Protein AF-A0A962V5U4-F1 (afdb_monomer)

Mean predicted aligned error: 4.88 Å

Foldseek 3Di:
DQQPDWDWDDDPPDPDIDTDRHQADPPLVVPVVDPRGSDDDDDPPDDDDDDDDDDDDDDDPPDD

Sequence (64 aa):
PPLDHLVLFTPADKPVVCVEPVSNVTDAVNLTTRSDTGLHSLEPGQMLSASACFHYAFIAEDSK

pLDDT: mean 93.16, std 8.96, range [51.78, 98.5]

Radius of gyration: 17.39 Å; Cα contacts (8 Å, |Δi|>4): 61; chains: 1; bounding box: 45×32×42 Å

Solvent-accessible surface area (backbone atoms only — not comparable to full-atom values): 4616 Å² total; per-residue (Å²): 111,71,56,76,36,74,50,76,47,63,57,93,90,49,104,54,75,50,80,41,72,28,37,41,48,90,65,35,87,76,45,76,92,55,92,83,30,50,71,80,87,74,60,96,92,60,85,86,84,80,85,86,84,86,87,83,81,89,76,82,77,82,83,126

Nearest PDB structures (foldseek):
  5l6m-assembly2_L-2  TM=3.406E-01  e=8.478E+00  Caulobacter vibrioides CB15
  5k8j-assembly1_A-2  TM=3.520E-01  e=7.893E+00  Caulobacter vibrioides CB15
  7odt-assembly1_a  TM=2.922E-01  e=9.783E+00  Homo sapiens

Secondary structure (DSSP, 8-state):
----EEEEE--TTSS--EEEEESS-TTTTT-TT-S-S------TT------------PPPP---

Structure (mmCIF, N/CA/C/O backbone):
data_AF-A0A962V5U4-F1
#
_entry.id   AF-A0A962V5U4-F1
#
loop_
_atom_site.group_PDB
_atom_site.id
_atom_site.type_symbol
_atom_site.label_atom_id
_atom_site.label_alt_id
_atom_site.label_comp_id
_atom_site.label_asym_id
_atom_site.label_entity_id
_atom_site.label_seq_id
_atom_site.pdbx_PDB_ins_code
_atom_site.Cartn_x
_atom_site.Cartn_y
_atom_site.Cartn_z
_atom_site.occupancy
_atom_site.B_iso_or_equiv
_atom_site.auth_seq_id
_atom_site.auth_comp_id
_atom_site.auth_asym_id
_atom_site.auth_atom_id
_atom_site.pdbx_PDB_model_num
ATOM 1 N N . PRO A 1 1 ? -1.917 7.886 -9.010 1.00 63.59 1 PRO A N 1
ATOM 2 C CA . PRO A 1 1 ? -0.755 8.431 -8.258 1.00 63.59 1 PRO A CA 1
ATOM 3 C C . PRO A 1 1 ? -0.320 7.357 -7.257 1.00 63.59 1 PRO A C 1
ATOM 5 O O . PRO A 1 1 ? -1.186 6.584 -6.877 1.00 63.59 1 PRO A O 1
ATOM 8 N N . PRO A 1 2 ? 0.957 7.253 -6.864 1.00 91.81 2 PRO A N 1
ATOM 9 C CA . PRO A 1 2 ? 1.535 5.993 -6.377 1.00 91.81 2 PRO A CA 1
ATOM 10 C C . PRO A 1 2 ? 1.045 5.506 -5.006 1.00 91.81 2 PRO A C 1
ATOM 12 O O . PRO A 1 2 ? 1.682 4.638 -4.444 1.00 91.81 2 PRO A O 1
ATOM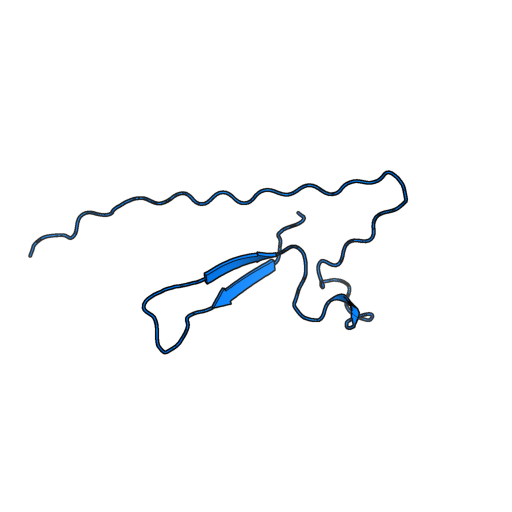 15 N N . LEU A 1 3 ? -0.022 6.068 -4.436 1.00 96.56 3 LEU A N 1
ATOM 16 C CA . LEU A 1 3 ? -0.744 5.546 -3.269 1.00 96.56 3 LEU A CA 1
ATOM 17 C C . LEU A 1 3 ? -2.250 5.576 -3.591 1.00 96.56 3 LEU A C 1
ATOM 19 O O . LEU A 1 3 ? -2.997 6.374 -3.028 1.00 96.56 3 LEU A O 1
ATOM 23 N N . ASP A 1 4 ? -2.673 4.812 -4.597 1.00 94.06 4 ASP A N 1
ATOM 24 C CA . ASP A 1 4 ? -4.051 4.755 -5.115 1.00 94.06 4 ASP A CA 1
ATOM 25 C C . ASP A 1 4 ? -4.878 3.591 -4.553 1.00 94.06 4 ASP A C 1
ATOM 27 O O . ASP A 1 4 ? -6.079 3.499 -4.818 1.00 94.06 4 ASP A O 1
ATOM 31 N N . HIS A 1 5 ? -4.273 2.759 -3.710 1.00 96.00 5 HIS A N 1
ATOM 32 C CA . HIS A 1 5 ? -4.948 1.728 -2.937 1.00 96.00 5 HIS A CA 1
ATOM 33 C C . HIS A 1 5 ? -4.957 2.091 -1.446 1.00 96.00 5 HIS A C 1
ATOM 35 O O . HIS A 1 5 ? -4.059 2.769 -0.944 1.00 96.00 5 HIS A O 1
ATOM 41 N N . LEU A 1 6 ? -5.977 1.625 -0.722 1.00 97.19 6 LEU A N 1
ATOM 42 C CA . LEU A 1 6 ? -6.117 1.850 0.715 1.00 97.19 6 LEU A CA 1
ATOM 43 C C . LEU A 1 6 ? -6.414 0.532 1.425 1.00 97.19 6 LEU A C 1
ATOM 45 O O . LEU A 1 6 ? -7.419 -0.117 1.133 1.00 97.19 6 LEU A O 1
ATOM 49 N N . VAL A 1 7 ? -5.567 0.163 2.383 1.00 97.88 7 VAL A N 1
ATOM 50 C CA . VAL A 1 7 ? -5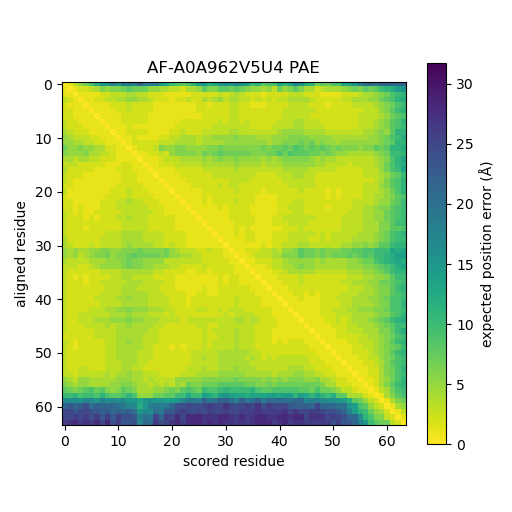.848 -0.930 3.315 1.00 97.88 7 VAL A CA 1
ATOM 51 C C . VAL A 1 7 ? -6.449 -0.337 4.586 1.00 97.88 7 VAL A C 1
ATOM 53 O O . VAL A 1 7 ? -5.918 0.610 5.170 1.00 97.88 7 VAL A O 1
ATOM 56 N N . LEU A 1 8 ? -7.593 -0.888 4.991 1.00 97.56 8 LEU A N 1
ATOM 57 C CA . LEU A 1 8 ? -8.285 -0.549 6.228 1.00 97.56 8 LEU A CA 1
ATOM 5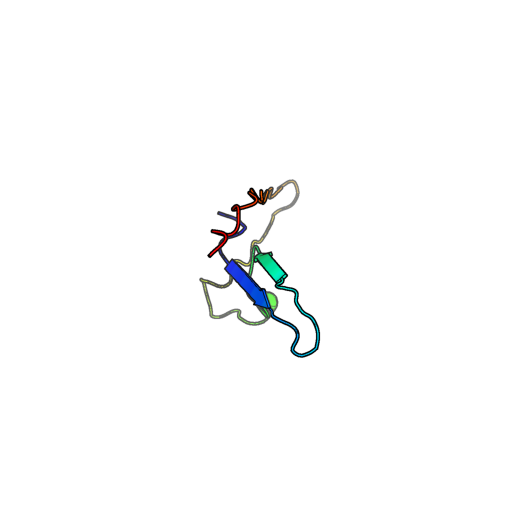8 C C . LEU A 1 8 ? -8.342 -1.787 7.108 1.00 97.56 8 LEU A C 1
ATOM 60 O O . LEU A 1 8 ? -8.792 -2.846 6.667 1.00 97.56 8 LEU A O 1
ATOM 64 N N . PHE A 1 9 ? -7.918 -1.644 8.357 1.00 97.62 9 PHE A N 1
ATOM 65 C CA . PHE A 1 9 ? -7.967 -2.741 9.310 1.00 97.62 9 PHE A CA 1
ATOM 66 C C . PHE A 1 9 ? -8.392 -2.261 10.693 1.00 97.62 9 PHE A C 1
ATOM 68 O O . PHE A 1 9 ? -7.874 -1.278 11.219 1.00 97.62 9 PHE A O 1
ATOM 75 N N . THR A 1 10 ? -9.324 -2.993 11.296 1.00 97.69 10 THR A N 1
ATOM 76 C CA . THR A 1 10 ? -9.758 -2.801 12.680 1.00 97.69 10 THR A CA 1
ATOM 77 C C . THR A 1 10 ? -9.531 -4.118 13.416 1.00 97.69 10 THR A C 1
ATOM 79 O O . THR A 1 10 ? -10.278 -5.073 13.185 1.00 97.69 10 THR A O 1
ATOM 82 N N . PRO A 1 11 ? -8.493 -4.217 14.266 1.00 96.12 11 PRO A N 1
ATOM 83 C CA . PRO A 1 11 ? -8.289 -5.401 15.087 1.00 96.12 11 PRO A CA 1
ATOM 84 C C . PRO A 1 11 ? -9.489 -5.614 16.016 1.00 96.12 11 PRO A C 1
ATOM 86 O O . PRO A 1 11 ? -9.986 -4.667 16.621 1.00 96.12 11 PRO A O 1
ATOM 89 N N . ALA A 1 12 ? -9.942 -6.861 16.158 1.00 96.44 12 ALA A N 1
ATOM 90 C CA . ALA A 1 12 ? -11.129 -7.179 16.956 1.00 96.44 12 ALA A CA 1
ATOM 91 C C . ALA A 1 12 ? -10.960 -6.877 18.458 1.00 96.44 12 ALA A C 1
ATOM 93 O O . ALA A 1 12 ? -11.940 -6.661 19.165 1.00 96.44 12 ALA A O 1
ATOM 94 N N . ASP A 1 13 ? -9.723 -6.876 18.949 1.00 96.81 13 ASP A N 1
ATOM 95 C CA . ASP A 1 13 ? -9.359 -6.774 20.360 1.00 96.81 13 ASP A CA 1
ATOM 96 C C . ASP A 1 13 ? -8.812 -5.392 20.759 1.00 96.81 13 ASP A C 1
ATOM 98 O O . ASP A 1 13 ? -8.371 -5.215 21.896 1.00 96.81 13 ASP A O 1
ATOM 102 N N . LYS A 1 14 ? -8.806 -4.406 19.847 1.00 96.62 14 LYS A N 1
ATOM 103 C CA . LYS A 1 14 ? -8.186 -3.091 20.086 1.00 96.62 14 LYS A CA 1
ATOM 104 C C . LYS A 1 14 ? -9.052 -1.946 19.555 1.00 96.62 14 LYS A C 1
ATOM 106 O O . LYS A 1 14 ? -9.517 -2.019 18.421 1.00 96.62 14 LYS A O 1
ATOM 111 N N . PRO A 1 15 ? -9.207 -0.840 20.306 1.00 96.00 15 PRO A N 1
ATOM 112 C CA . PRO A 1 15 ? -9.973 0.326 19.868 1.00 96.00 15 PRO A CA 1
ATOM 113 C C . PRO A 1 15 ? -9.133 1.228 18.948 1.00 96.00 15 PRO A C 1
ATOM 115 O O . PRO A 1 15 ? -8.908 2.400 19.237 1.00 96.00 15 PRO A O 1
ATOM 118 N N . VAL A 1 16 ? -8.606 0.667 17.862 1.00 95.62 16 VAL A N 1
ATOM 119 C CA . VAL A 1 16 ? -7.760 1.376 16.893 1.00 95.62 16 VAL A CA 1
ATOM 120 C C . VAL A 1 16 ? -8.192 1.041 15.470 1.00 95.62 16 VAL A C 1
ATOM 122 O O . VAL A 1 16 ? -8.736 -0.031 15.212 1.00 95.62 16 VAL A O 1
ATOM 125 N N . VAL A 1 17 ? -7.918 1.949 14.536 1.00 96.50 17 VAL A N 1
ATOM 126 C CA . VAL A 1 17 ? -8.061 1.711 13.097 1.00 96.50 17 VAL A CA 1
ATOM 127 C C . VAL A 1 17 ? -6.727 1.975 12.410 1.00 96.50 17 VAL A C 1
ATOM 129 O O . VAL A 1 17 ? -6.081 2.990 12.668 1.00 96.50 17 VAL A O 1
ATOM 132 N N . CYS A 1 18 ? -6.318 1.060 11.538 1.00 96.50 18 CYS A N 1
ATOM 133 C CA . CYS A 1 18 ? -5.209 1.259 10.616 1.00 96.50 18 CYS A CA 1
ATOM 134 C C . CYS A 1 18 ? -5.755 1.820 9.302 1.00 96.50 18 CYS A C 1
ATOM 136 O O . CYS A 1 18 ? -6.716 1.282 8.744 1.00 96.50 18 CYS A O 1
ATOM 138 N N . VAL A 1 19 ? -5.134 2.895 8.818 1.00 97.38 19 VAL A N 1
ATOM 139 C CA . VAL A 1 19 ? -5.430 3.520 7.527 1.00 97.38 19 VAL A CA 1
ATOM 140 C C . VAL A 1 19 ? -4.123 3.591 6.756 1.00 97.38 19 VAL A C 1
ATOM 142 O O . VAL A 1 19 ? -3.250 4.392 7.084 1.00 97.38 19 VAL A O 1
ATOM 145 N N . GLU A 1 20 ? -3.974 2.729 5.758 1.00 97.19 20 GLU A N 1
ATOM 146 C CA . GLU A 1 20 ? -2.702 2.499 5.075 1.00 97.19 20 GLU A CA 1
ATOM 147 C C . GLU A 1 20 ? -2.852 2.786 3.575 1.00 97.19 20 GLU A C 1
ATOM 149 O O . GLU A 1 20 ? -3.305 1.920 2.820 1.00 97.19 20 GLU A O 1
ATOM 154 N N . PRO A 1 21 ? -2.513 4.005 3.112 1.00 97.38 21 PRO A N 1
ATOM 155 C CA . PRO A 1 21 ? -2.348 4.276 1.691 1.00 97.38 21 PRO A CA 1
ATOM 156 C C . PRO A 1 21 ? -1.159 3.469 1.176 1.00 97.38 21 PRO A C 1
ATOM 158 O O . PRO A 1 21 ? -0.049 3.599 1.695 1.00 97.38 21 PRO A O 1
ATOM 161 N N . VAL A 1 22 ? -1.382 2.641 0.163 1.00 97.25 22 VAL A N 1
ATOM 162 C CA . VAL A 1 22 ? -0.368 1.743 -0.396 1.00 97.25 22 VAL A CA 1
ATOM 163 C C . VAL A 1 22 ? -0.297 1.904 -1.905 1.00 97.25 22 VAL A C 1
ATOM 165 O O . VAL A 1 22 ? -1.277 2.265 -2.556 1.00 97.25 22 VAL A O 1
ATOM 168 N N . SER A 1 23 ? 0.886 1.652 -2.462 1.00 96.75 23 SER A N 1
ATOM 169 C CA . SER A 1 23 ? 1.111 1.783 -3.902 1.00 96.75 23 SER A CA 1
ATOM 170 C C . SER A 1 23 ? 0.549 0.638 -4.708 1.00 96.75 23 SER A C 1
ATOM 172 O O . SER A 1 23 ? 0.310 0.805 -5.890 1.00 96.75 23 SER A O 1
ATOM 174 N N . ASN A 1 24 ? 0.355 -0.519 -4.082 1.00 97.00 24 ASN A N 1
ATOM 175 C CA . ASN A 1 24 ? -0.089 -1.728 -4.744 1.00 97.00 24 ASN A CA 1
ATOM 176 C C . ASN A 1 24 ? -0.994 -2.548 -3.827 1.00 97.00 24 ASN A C 1
ATOM 178 O O . ASN A 1 24 ? -0.942 -2.428 -2.602 1.00 97.00 24 ASN A O 1
ATOM 182 N N . VAL A 1 25 ? -1.827 -3.386 -4.432 1.00 97.06 25 VAL A N 1
ATOM 183 C CA . VAL A 1 25 ? -2.680 -4.331 -3.708 1.00 97.06 25 VAL A CA 1
ATOM 184 C C . VAL A 1 25 ? -1.864 -5.460 -3.083 1.00 97.06 25 VAL A C 1
ATOM 186 O O . VAL A 1 25 ? -0.784 -5.821 -3.553 1.00 97.06 25 VAL A O 1
ATOM 189 N N . THR A 1 26 ? -2.421 -6.095 -2.053 1.00 96.75 26 THR A N 1
ATOM 190 C CA . THR A 1 26 ? -1.885 -7.366 -1.556 1.00 96.75 26 THR A CA 1
ATOM 191 C C . THR A 1 26 ? -1.781 -8.368 -2.707 1.00 96.75 26 THR A C 1
ATOM 193 O O . THR A 1 26 ? -2.697 -8.480 -3.517 1.00 96.75 26 THR A O 1
ATOM 196 N N . ASP A 1 27 ? -0.666 -9.097 -2.759 1.00 97.50 27 ASP A N 1
ATOM 197 C CA . ASP A 1 27 ? -0.368 -10.098 -3.793 1.00 97.50 27 ASP A CA 1
ATOM 198 C C . ASP A 1 27 ? -0.065 -9.538 -5.201 1.00 97.50 27 ASP A C 1
ATOM 200 O O . ASP A 1 27 ? 0.031 -10.294 -6.167 1.00 97.50 27 ASP A O 1
ATOM 204 N N . ALA A 1 28 ? 0.164 -8.226 -5.346 1.00 97.31 28 ALA A N 1
ATOM 20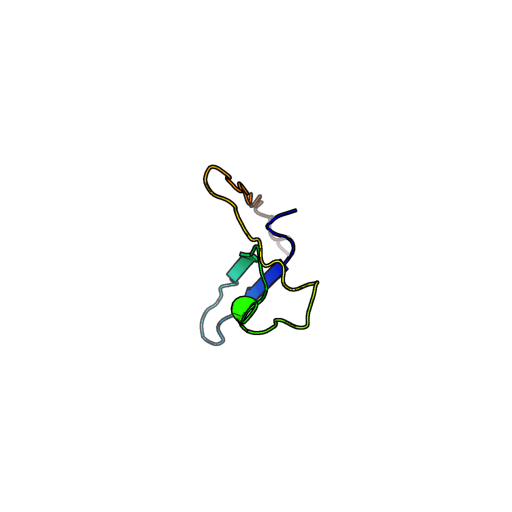5 C CA . ALA A 1 28 ? 0.391 -7.579 -6.645 1.00 97.31 28 ALA A CA 1
ATOM 206 C C . ALA A 1 28 ? 1.493 -8.217 -7.518 1.00 97.31 28 ALA A C 1
ATOM 208 O O . ALA A 1 28 ? 1.376 -8.203 -8.741 1.00 97.31 28 ALA A O 1
ATOM 209 N N . VAL A 1 29 ? 2.537 -8.802 -6.916 1.00 96.38 29 VAL A N 1
ATOM 210 C CA . VAL A 1 29 ? 3.625 -9.491 -7.643 1.00 96.38 29 VAL A CA 1
ATOM 211 C C . VAL A 1 29 ? 3.143 -10.771 -8.338 1.00 96.38 29 VAL A C 1
ATOM 213 O O . VAL A 1 29 ? 3.632 -11.101 -9.417 1.00 96.38 29 VAL A O 1
ATOM 216 N N . ASN A 1 30 ? 2.177 -11.483 -7.754 1.00 97.44 30 ASN A N 1
ATOM 217 C CA . ASN A 1 30 ? 1.666 -12.746 -8.296 1.00 97.44 30 ASN A CA 1
ATOM 218 C C . ASN A 1 30 ? 0.464 -12.545 -9.235 1.00 97.44 30 ASN A C 1
ATOM 220 O O . ASN A 1 30 ? 0.177 -13.399 -10.074 1.00 97.44 30 ASN A O 1
ATOM 224 N N . LEU A 1 31 ? -0.216 -11.400 -9.145 1.00 96.56 31 LEU A N 1
ATOM 225 C CA . LEU A 1 31 ? -1.387 -11.038 -9.952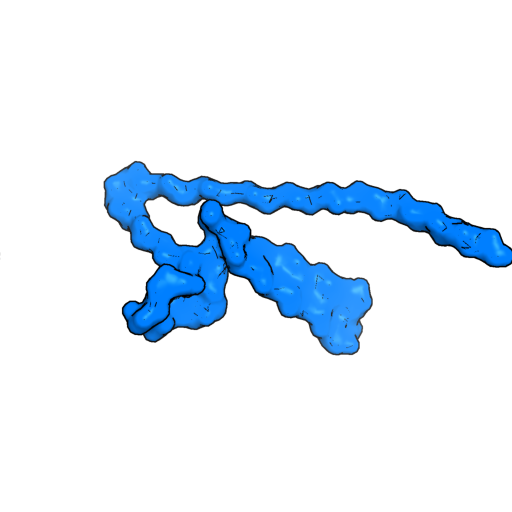 1.00 96.56 31 LEU A CA 1
ATOM 226 C C . LEU A 1 31 ? -1.012 -10.531 -11.361 1.00 96.56 31 LEU A C 1
ATOM 228 O O . LEU A 1 31 ? -1.456 -9.473 -11.800 1.00 96.56 31 LEU A O 1
ATOM 232 N N . THR A 1 32 ? -0.215 -11.301 -12.101 1.00 93.31 32 THR A N 1
ATOM 233 C CA . THR A 1 32 ? 0.408 -10.885 -13.376 1.00 93.31 32 THR A CA 1
ATOM 234 C C . THR A 1 32 ? -0.565 -10.625 -14.533 1.00 93.31 32 THR A C 1
ATOM 236 O O . THR A 1 32 ? -0.199 -9.982 -15.513 1.00 93.31 32 THR A O 1
ATOM 239 N N . THR A 1 33 ? -1.807 -11.101 -14.442 1.00 95.31 33 THR A N 1
ATOM 240 C CA . THR A 1 33 ? -2.855 -10.893 -15.458 1.00 95.31 33 THR A CA 1
ATOM 241 C C . THR A 1 33 ? -3.687 -9.633 -15.219 1.00 95.31 33 THR A C 1
ATOM 243 O O . THR A 1 33 ?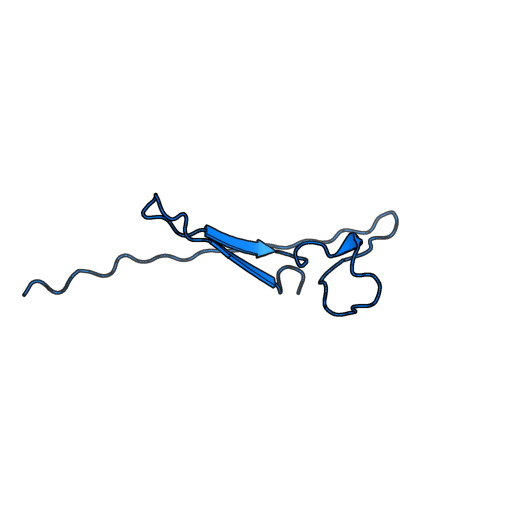 -4.526 -9.286 -16.052 1.00 95.31 33 THR A O 1
ATOM 246 N N . ARG A 1 34 ? -3.475 -8.946 -14.091 1.00 94.88 34 ARG A N 1
ATOM 247 C CA . ARG A 1 34 ? -4.195 -7.732 -13.709 1.00 94.88 34 ARG A CA 1
ATOM 248 C C . ARG A 1 34 ? -3.354 -6.494 -13.994 1.00 94.88 34 ARG A C 1
ATOM 250 O O . ARG A 1 34 ? -2.183 -6.433 -13.642 1.00 94.88 34 ARG A O 1
ATOM 257 N N . SER A 1 35 ? -3.980 -5.483 -14.587 1.00 91.94 35 SER A N 1
ATOM 258 C CA . SER A 1 35 ? -3.348 -4.188 -14.873 1.00 91.94 35 SER A CA 1
ATOM 259 C C . SER A 1 35 ? -3.600 -3.131 -13.793 1.00 91.94 35 SER A C 1
ATOM 261 O O . SER A 1 35 ? -3.085 -2.024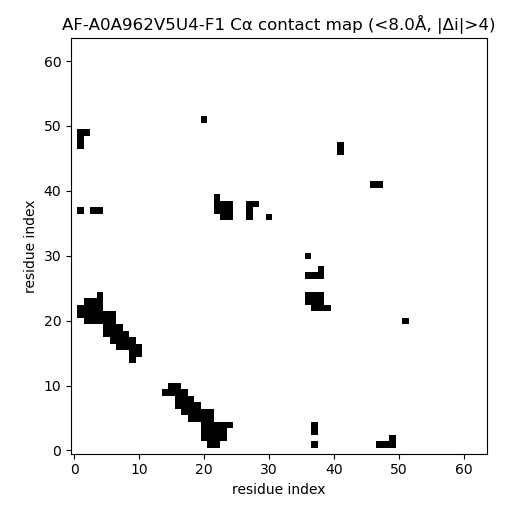 -13.891 1.00 91.94 35 SER A O 1
ATOM 263 N N . ASP A 1 36 ? -4.425 -3.444 -12.795 1.00 94.88 36 ASP A N 1
ATOM 264 C CA . ASP A 1 36 ? -4.908 -2.530 -11.755 1.00 94.88 36 ASP A CA 1
ATOM 265 C C . ASP A 1 36 ? -4.309 -2.835 -10.373 1.00 94.88 36 ASP A C 1
ATOM 267 O O . ASP A 1 36 ? -4.904 -2.522 -9.348 1.00 94.88 36 ASP A O 1
ATOM 271 N N . THR A 1 37 ? -3.149 -3.492 -10.332 1.00 96.56 37 THR A N 1
ATOM 272 C CA . THR A 1 37 ? -2.517 -3.926 -9.079 1.00 96.56 37 THR A CA 1
ATOM 273 C C . THR A 1 37 ? -1.719 -2.829 -8.385 1.00 96.56 37 THR A C 1
ATOM 275 O O . THR A 1 37 ? -1.278 -3.050 -7.261 1.00 96.56 37 THR A O 1
ATOM 278 N N . GLY A 1 38 ? -1.466 -1.704 -9.060 1.00 95.12 38 GLY A N 1
ATOM 279 C CA . GLY A 1 38 ? -0.595 -0.631 -8.574 1.00 95.12 38 GLY A CA 1
ATOM 280 C C . GLY A 1 38 ? 0.899 -0.999 -8.541 1.00 95.12 38 GLY A C 1
ATOM 281 O O . GLY A 1 38 ? 1.735 -0.242 -8.054 1.00 95.12 38 GLY A O 1
ATOM 282 N N . LEU A 1 39 ? 1.292 -2.167 -9.067 1.00 95.56 39 LEU A N 1
ATOM 283 C CA . LEU A 1 39 ? 2.701 -2.554 -9.105 1.00 95.56 39 LEU A CA 1
ATOM 284 C C . LEU A 1 39 ? 3.486 -1.648 -10.067 1.00 95.56 39 LEU A C 1
ATOM 286 O O . LEU A 1 39 ? 3.185 -1.568 -11.257 1.00 95.56 39 LEU A O 1
ATOM 290 N N . HIS A 1 40 ? 4.534 -1.002 -9.556 1.00 94.38 40 HIS A N 1
ATOM 291 C CA . HIS A 1 40 ? 5.416 -0.143 -10.342 1.00 94.38 40 HIS A CA 1
ATOM 292 C C . HIS A 1 40 ? 6.751 -0.840 -10.629 1.00 94.38 40 HIS A C 1
ATOM 294 O O . HIS A 1 40 ? 7.420 -1.302 -9.706 1.00 94.38 40 HIS A O 1
ATOM 300 N N . SER A 1 41 ? 7.163 -0.860 -11.898 1.00 94.38 41 SER A N 1
ATOM 301 C CA . SER A 1 41 ? 8.529 -1.218 -12.302 1.00 94.38 41 SER A CA 1
ATOM 302 C C . SER A 1 41 ? 9.382 0.046 -12.407 1.00 94.38 41 SER A C 1
ATOM 304 O O . SER A 1 41 ? 8.906 1.056 -12.928 1.00 94.38 41 SER A O 1
ATOM 306 N N . LEU A 1 42 ? 10.626 -0.004 -11.929 1.00 96.81 42 LEU A N 1
ATOM 307 C CA . LEU A 1 42 ? 11.591 1.091 -12.036 1.00 96.81 42 LEU A CA 1
ATOM 308 C C . LEU A 1 42 ? 12.853 0.603 -12.740 1.00 96.81 42 LEU A C 1
ATOM 310 O O . LEU A 1 42 ? 13.474 -0.368 -12.312 1.00 96.81 42 LEU A O 1
ATOM 314 N N . GLU A 1 43 ? 13.242 1.310 -13.794 1.00 98.31 43 GLU A N 1
ATOM 315 C CA . GLU A 1 43 ? 14.506 1.081 -14.491 1.00 98.31 43 GLU A CA 1
ATOM 316 C C . GLU A 1 43 ? 15.699 1.629 -13.683 1.00 98.31 43 GLU A C 1
ATOM 318 O O . GLU A 1 43 ? 15.524 2.501 -12.821 1.00 98.31 43 GLU A O 1
ATOM 323 N N . PRO A 1 44 ? 16.938 1.182 -13.963 1.00 98.50 44 PRO A N 1
ATOM 324 C CA . PRO A 1 44 ? 18.129 1.724 -13.316 1.00 98.50 44 PRO A CA 1
ATOM 325 C C . PRO A 1 44 ? 18.196 3.258 -13.397 1.00 98.50 44 PRO A C 1
ATOM 327 O O . PRO A 1 44 ? 18.129 3.848 -14.473 1.00 98.50 44 PRO A O 1
ATOM 330 N N . GLY A 1 45 ? 18.343 3.907 -12.239 1.00 98.50 45 GLY A N 1
ATOM 331 C CA . GLY A 1 45 ? 18.384 5.368 -12.116 1.00 98.50 45 GLY A CA 1
ATOM 332 C C . GLY A 1 45 ? 17.019 6.047 -11.967 1.00 98.50 45 GLY A C 1
ATOM 333 O O . GLY A 1 45 ? 16.979 7.254 -11.733 1.00 98.50 45 GLY A O 1
ATOM 334 N N . GLN A 1 46 ? 15.908 5.310 -12.056 1.00 98.38 46 GLN A N 1
ATOM 335 C CA . GLN A 1 46 ? 14.581 5.856 -11.781 1.00 98.38 46 GLN A CA 1
ATOM 336 C C . GLN A 1 46 ? 14.263 5.882 -10.285 1.00 98.38 46 GLN A C 1
ATOM 338 O O . GLN A 1 46 ? 14.760 5.081 -9.494 1.00 98.38 46 GLN A O 1
ATOM 343 N N . MET A 1 47 ? 13.385 6.811 -9.911 1.00 97.31 47 MET A N 1
ATOM 344 C CA . MET A 1 47 ? 12.886 6.971 -8.552 1.00 97.31 47 MET A CA 1
ATOM 345 C C . MET A 1 47 ? 11.378 7.206 -8.591 1.00 97.31 47 MET A C 1
ATOM 347 O O . MET A 1 47 ? 10.885 7.985 -9.406 1.00 97.31 47 MET A O 1
ATOM 351 N N . LEU A 1 48 ? 10.662 6.559 -7.675 1.00 96.12 48 LEU A N 1
ATOM 352 C CA . LEU A 1 48 ? 9.262 6.839 -7.385 1.00 96.12 48 LEU A CA 1
ATOM 353 C C . LEU A 1 48 ? 9.173 7.462 -5.995 1.00 96.12 48 LEU A C 1
ATOM 355 O O . LEU A 1 48 ? 9.781 6.968 -5.047 1.00 96.12 48 LEU A O 1
ATOM 359 N N . SER A 1 49 ? 8.419 8.547 -5.868 1.00 96.56 49 SER A N 1
ATOM 360 C CA . SER A 1 49 ? 8.214 9.234 -4.594 1.00 96.56 49 SER A CA 1
ATOM 361 C C . SER A 1 49 ? 6.729 9.418 -4.334 1.00 96.56 49 SER A C 1
ATOM 363 O O . SER A 1 49 ? 5.957 9.718 -5.244 1.00 96.56 49 SER A O 1
ATOM 365 N N . ALA A 1 50 ? 6.341 9.241 -3.077 1.00 96.31 50 ALA A N 1
ATOM 366 C CA . ALA A 1 50 ? 4.980 9.420 -2.611 1.00 96.31 50 ALA A CA 1
ATOM 367 C C . ALA A 1 50 ? 4.993 10.009 -1.199 1.00 96.31 50 ALA A C 1
ATOM 369 O O . ALA A 1 50 ? 5.973 9.881 -0.464 1.00 96.31 50 ALA A O 1
ATOM 370 N N . SER A 1 51 ? 3.907 10.661 -0.805 1.00 95.62 51 SER A N 1
ATOM 371 C CA . SER A 1 51 ? 3.729 11.157 0.556 1.00 95.62 51 SER A CA 1
ATOM 372 C C . SER A 1 51 ? 2.264 11.041 0.940 1.00 95.62 51 SER A C 1
ATOM 374 O O . SER A 1 51 ? 1.386 11.348 0.136 1.00 95.62 51 SER A O 1
ATOM 376 N N . ALA A 1 52 ? 2.015 10.606 2.170 1.00 94.25 52 ALA A N 1
ATOM 377 C CA . ALA A 1 52 ? 0.699 10.617 2.785 1.00 94.25 52 ALA A CA 1
ATOM 378 C C . ALA A 1 52 ? 0.698 11.651 3.914 1.00 94.25 52 ALA A C 1
ATOM 380 O O . ALA A 1 52 ? 1.659 11.738 4.680 1.00 94.25 52 ALA A O 1
ATOM 381 N N . CYS A 1 53 ? -0.372 12.435 4.007 1.00 95.31 53 CYS A N 1
ATOM 382 C CA . CYS A 1 53 ? -0.568 13.411 5.071 1.00 95.31 53 CYS A CA 1
ATOM 383 C C . CYS A 1 53 ? -1.910 13.146 5.748 1.00 95.31 53 CYS A C 1
ATOM 385 O O . CYS A 1 53 ? -2.930 13.012 5.073 1.00 95.31 53 CYS A O 1
ATOM 387 N N . PHE A 1 54 ? -1.904 13.097 7.077 1.00 93.50 54 PHE A N 1
ATOM 388 C CA . PHE A 1 54 ? -3.101 12.904 7.884 1.00 93.50 54 PHE A CA 1
ATOM 389 C C . PHE A 1 54 ? -3.364 14.173 8.684 1.00 93.50 54 PHE A C 1
ATOM 391 O O . PHE A 1 54 ? -2.561 14.572 9.526 1.00 93.50 54 PHE A O 1
ATOM 398 N N . HIS A 1 55 ? -4.504 14.799 8.415 1.00 94.44 55 HIS A N 1
ATOM 399 C CA . HIS A 1 55 ? -4.999 15.928 9.186 1.00 94.44 55 HIS A CA 1
ATOM 400 C C . HIS A 1 55 ? -6.054 15.415 10.158 1.00 94.44 55 HIS A C 1
ATOM 402 O O . HIS A 1 55 ? -6.996 14.740 9.747 1.00 94.44 55 HIS A O 1
ATOM 408 N N . TYR A 1 56 ? -5.899 15.738 11.437 1.00 90.88 56 TYR A N 1
ATOM 409 C CA . TYR A 1 56 ? -6.875 15.407 12.466 1.00 90.88 56 TYR A CA 1
ATOM 410 C C . TYR A 1 56 ? -7.329 16.674 13.183 1.00 90.88 56 TYR A C 1
ATOM 412 O O . TYR A 1 56 ? -6.593 17.658 13.277 1.00 90.88 56 TYR A O 1
ATOM 420 N N . ALA A 1 57 ? -8.557 16.636 13.684 1.00 93.19 57 ALA A N 1
ATOM 421 C CA . ALA A 1 57 ? -9.127 17.673 14.522 1.00 93.19 57 ALA A CA 1
ATOM 422 C C . ALA A 1 57 ? -9.890 17.010 15.667 1.00 93.19 57 ALA A C 1
ATOM 424 O O . ALA A 1 57 ? -10.497 15.953 15.489 1.00 93.19 57 ALA A O 1
ATOM 425 N N . PHE A 1 58 ? -9.864 17.644 16.834 1.00 90.75 58 PHE A N 1
ATOM 426 C CA . PHE A 1 58 ? -10.752 17.279 17.928 1.00 90.75 58 PHE A CA 1
ATOM 427 C C . PHE A 1 58 ? -12.100 17.952 17.692 1.00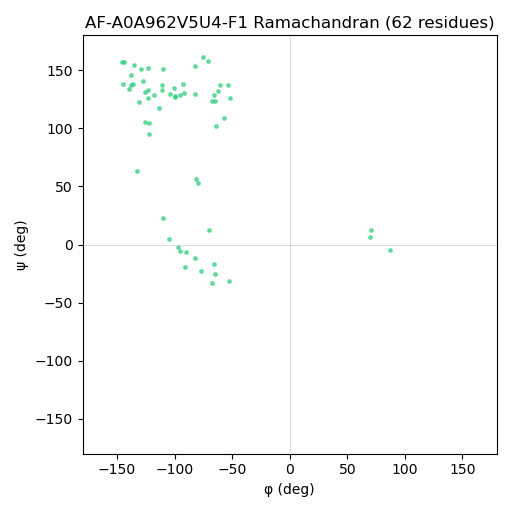 90.75 58 PHE A C 1
ATOM 429 O O . PHE A 1 58 ? -12.159 19.156 17.443 1.00 90.75 58 PHE A O 1
ATOM 436 N N . ILE A 1 59 ? -13.174 17.175 17.767 1.00 86.50 59 ILE A N 1
ATOM 437 C CA . ILE A 1 59 ? -14.538 17.697 17.761 1.00 86.50 59 ILE A CA 1
ATOM 438 C C . ILE A 1 59 ? -14.976 17.714 19.225 1.00 86.50 59 ILE A C 1
ATOM 440 O O . ILE A 1 59 ? -14.820 16.706 19.915 1.00 86.50 59 ILE A O 1
ATOM 444 N N . ALA A 1 60 ? -15.445 18.862 19.720 1.00 81.00 60 ALA A N 1
ATOM 445 C CA . ALA A 1 60 ? -16.025 18.926 21.056 1.00 81.00 60 ALA A CA 1
ATOM 446 C C . ALA A 1 60 ? -17.264 18.021 21.095 1.00 81.00 60 ALA A C 1
ATOM 448 O O . ALA A 1 60 ? -18.091 18.078 20.186 1.00 81.00 60 ALA A 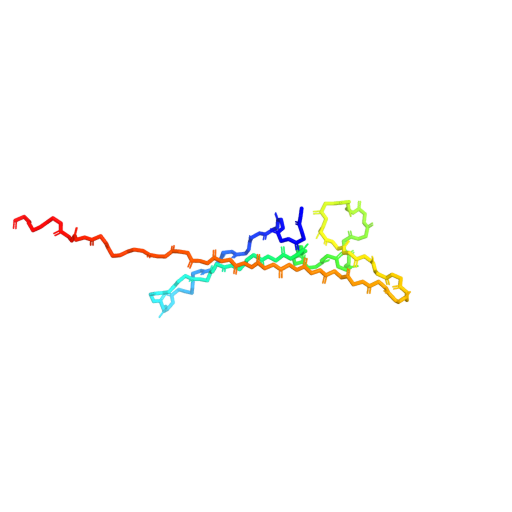O 1
ATOM 449 N N . GLU A 1 61 ? -17.382 17.179 22.118 1.00 76.94 61 GLU A N 1
ATOM 450 C CA . GLU A 1 61 ? -18.641 16.481 22.362 1.00 76.94 61 GLU A CA 1
ATOM 451 C C . GLU A 1 61 ? -19.703 17.519 22.736 1.00 76.94 61 GLU A C 1
ATOM 453 O O . GLU A 1 61 ? -19.482 18.344 23.626 1.00 76.94 61 GLU A O 1
ATOM 458 N N . ASP A 1 62 ? -20.852 17.485 22.058 1.00 69.94 62 ASP A N 1
ATOM 459 C CA . ASP A 1 62 ? -22.028 18.224 22.505 1.00 69.94 62 ASP A CA 1
ATOM 460 C C . ASP A 1 62 ? -22.458 17.643 23.860 1.00 69.94 62 ASP A C 1
ATOM 462 O O . ASP A 1 62 ? -23.065 16.570 23.934 1.00 69.94 62 ASP A O 1
ATOM 466 N N . SER A 1 63 ? -22.119 18.345 24.943 1.00 62.81 63 SER A N 1
ATOM 467 C CA . SER A 1 63 ? -22.635 18.080 26.284 1.00 62.81 63 SER A CA 1
ATOM 468 C C . SER A 1 63 ? -24.164 18.150 26.239 1.00 62.81 63 SER A C 1
ATOM 470 O O . SER A 1 63 ? -24.726 19.233 26.061 1.00 62.81 63 SER A O 1
ATOM 472 N N . LYS A 1 64 ? -24.839 17.005 26.367 1.00 51.78 64 LYS A N 1
ATOM 473 C CA . LYS A 1 64 ? -26.278 16.965 26.663 1.00 51.78 64 LYS A CA 1
ATOM 474 C C . LYS A 1 64 ? -26.546 17.307 28.121 1.00 51.78 64 LYS A C 1
ATOM 476 O O . LYS A 1 64 ? -25.734 16.891 28.976 1.00 51.78 64 LYS A O 1
#